Protein AF-A0A3D9UEB4-F1 (afdb_monomer_lite)

Foldseek 3Di:
DDDPVNVVVVVCVVLVVQLDDPSNVVVVVVVVVVVVVVVVVVVVVVVVVVVVVVVVVDDDDDDDPDDLVVLVVCVVVVHDLVVSQVVCVVVVDHSVNSVVSVVVVVVVD

Sequence (109 aa):
MVSKNQYRRHFIETYKSGTEGEMGKMAVTIFSAAALAESQRILERTNEGRQEVKLKSVRFGRKHTMNRKLIIAMRDQGIGATEITEMTKHMQITRSTVYKVIDETKENL

Structure (mmCIF, N/CA/C/O backbone):
data_AF-A0A3D9UEB4-F1
#
_entry.id   AF-A0A3D9UEB4-F1
#
loop_
_atom_site.group_PDB
_atom_site.id
_atom_site.type_symbol
_atom_site.label_atom_id
_atom_site.label_alt_id
_atom_site.label_comp_id
_atom_site.label_asym_id
_atom_site.label_entity_id
_atom_site.label_seq_id
_atom_site.pdbx_PDB_ins_code
_atom_site.Cartn_x
_atom_site.Cartn_y
_atom_site.Cartn_z
_atom_site.occupancy
_atom_site.B_iso_or_equiv
_atom_site.auth_seq_id
_atom_site.auth_comp_id
_atom_site.auth_asym_id
_atom_site.auth_atom_id
_atom_site.pdbx_PDB_model_num
ATOM 1 N N . MET A 1 1 ? 33.609 -24.934 -33.438 1.00 46.41 1 MET A N 1
ATOM 2 C CA . MET A 1 1 ? 32.574 -24.586 -32.437 1.00 46.41 1 MET A CA 1
ATOM 3 C C . MET A 1 1 ? 33.234 -23.782 -31.330 1.00 46.41 1 MET A C 1
ATOM 5 O O . MET A 1 1 ? 34.127 -24.295 -30.670 1.00 46.41 1 MET A O 1
ATOM 9 N N . VAL A 1 2 ? 32.864 -22.512 -31.188 1.00 54.31 2 VAL A N 1
ATOM 10 C CA . VAL A 1 2 ? 33.409 -21.595 -30.175 1.00 54.31 2 VAL A CA 1
ATOM 11 C C . VAL A 1 2 ? 32.950 -22.054 -28.783 1.00 54.31 2 VAL A C 1
ATOM 13 O O . VAL A 1 2 ? 31.764 -22.295 -28.566 1.00 54.31 2 VAL A O 1
ATOM 16 N N . SER A 1 3 ? 33.889 -22.232 -27.849 1.00 62.50 3 SER A N 1
ATOM 17 C CA . SER A 1 3 ? 33.612 -22.708 -26.484 1.00 62.50 3 SER A CA 1
ATOM 18 C C . SER A 1 3 ? 32.646 -21.765 -25.750 1.00 62.50 3 SER A C 1
ATOM 20 O O . SER A 1 3 ? 32.756 -20.546 -25.879 1.00 62.50 3 SER A O 1
ATOM 22 N N . LYS A 1 4 ? 31.732 -22.291 -24.915 1.00 59.66 4 LYS A N 1
ATOM 23 C CA . LYS A 1 4 ? 30.830 -21.481 -24.057 1.00 59.66 4 LYS A CA 1
ATOM 24 C C . LYS A 1 4 ? 31.582 -20.422 -23.232 1.00 59.66 4 LYS A C 1
ATOM 26 O O . LYS A 1 4 ? 31.041 -19.352 -22.960 1.00 59.66 4 LYS A O 1
ATOM 31 N N . ASN A 1 5 ? 32.842 -20.691 -22.879 1.00 64.50 5 ASN A N 1
ATOM 32 C CA . ASN 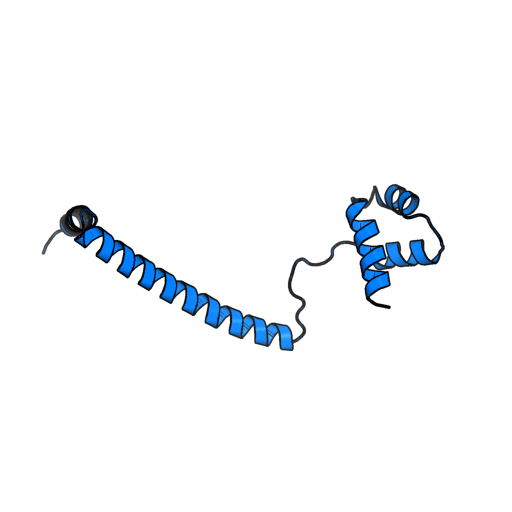A 1 5 ? 33.701 -19.743 -22.169 1.00 64.50 5 ASN A CA 1
ATOM 33 C C . ASN A 1 5 ? 34.132 -18.550 -23.039 1.00 64.50 5 ASN A C 1
ATOM 35 O O . ASN A 1 5 ? 34.296 -17.445 -22.529 1.00 64.50 5 ASN A O 1
ATOM 39 N N . GLN A 1 6 ? 34.272 -18.753 -24.348 1.00 59.00 6 GLN A N 1
ATOM 40 C CA . GLN A 1 6 ? 34.626 -17.712 -25.311 1.00 59.00 6 GLN A CA 1
ATOM 41 C C . GLN A 1 6 ? 33.432 -16.786 -25.595 1.00 59.00 6 GLN A C 1
ATOM 43 O O . GLN A 1 6 ? 33.622 -15.576 -25.640 1.00 59.00 6 GLN A O 1
ATOM 48 N N . TYR A 1 7 ? 32.197 -17.307 -25.645 1.00 60.53 7 TYR A N 1
ATOM 49 C CA . TYR A 1 7 ? 30.983 -16.476 -25.728 1.00 60.53 7 TYR A CA 1
ATOM 50 C C . TYR A 1 7 ? 30.790 -15.585 -24.498 1.00 60.53 7 TYR A C 1
ATOM 52 O O . TYR A 1 7 ? 30.505 -14.398 -24.634 1.00 60.53 7 TYR A O 1
ATOM 60 N N . ARG A 1 8 ? 30.982 -16.133 -23.290 1.00 57.75 8 ARG A N 1
ATOM 61 C CA . ARG A 1 8 ? 30.835 -15.366 -22.044 1.00 57.75 8 ARG A CA 1
ATOM 62 C C . ARG A 1 8 ? 31.877 -14.251 -21.925 1.00 57.75 8 ARG A C 1
ATOM 64 O O . ARG A 1 8 ? 31.536 -13.163 -21.475 1.00 57.75 8 ARG A O 1
ATOM 71 N N . ARG A 1 9 ? 33.128 -14.502 -22.331 1.00 56.41 9 ARG A N 1
ATOM 72 C CA . ARG A 1 9 ? 34.170 -13.463 -22.347 1.00 56.41 9 ARG A CA 1
ATOM 73 C C . ARG A 1 9 ? 33.911 -12.406 -23.417 1.00 56.41 9 ARG A C 1
ATOM 75 O O . ARG A 1 9 ? 33.964 -11.229 -23.088 1.00 56.41 9 ARG A O 1
ATOM 82 N N . HIS A 1 10 ? 33.537 -12.817 -24.629 1.00 59.81 10 HIS A N 1
ATOM 83 C CA . HIS A 1 10 ? 33.204 -11.895 -25.714 1.00 59.81 10 HIS A CA 1
ATOM 84 C C . HIS A 1 10 ? 32.039 -10.972 -25.334 1.00 59.81 10 HIS A C 1
ATOM 86 O O . HIS A 1 10 ? 32.140 -9.765 -25.488 1.00 59.81 10 HIS A O 1
ATOM 92 N N . PHE A 1 11 ? 30.981 -11.511 -24.721 1.00 59.62 11 PHE A N 1
ATOM 93 C CA . PHE A 1 11 ? 29.835 -10.712 -24.282 1.00 59.62 11 PHE A CA 1
ATOM 94 C C . PHE A 1 11 ? 30.219 -9.624 -23.264 1.00 59.62 11 PHE A C 1
ATOM 96 O O . PHE A 1 11 ? 29.763 -8.490 -23.373 1.00 59.62 11 PHE A O 1
ATOM 103 N N . ILE A 1 12 ? 31.087 -9.947 -22.297 1.00 60.97 12 ILE A N 1
ATOM 104 C CA . ILE A 1 12 ? 31.567 -8.986 -21.290 1.00 60.97 12 ILE A CA 1
ATOM 105 C C . ILE A 1 12 ? 32.458 -7.916 -21.935 1.00 60.97 12 ILE A C 1
ATOM 107 O O . ILE A 1 12 ? 32.353 -6.744 -21.590 1.00 60.97 12 ILE A O 1
ATOM 111 N N . GLU A 1 13 ? 33.316 -8.296 -22.876 1.00 58.72 13 GLU A N 1
ATOM 112 C CA . GLU A 1 13 ? 34.270 -7.397 -23.534 1.00 58.72 13 GLU A CA 1
ATOM 113 C C . GLU A 1 13 ? 33.580 -6.429 -24.518 1.00 58.72 13 GLU A C 1
ATOM 115 O O . GLU A 1 13 ? 33.889 -5.235 -24.549 1.00 58.72 13 GLU A O 1
ATOM 120 N N . THR A 1 14 ? 32.567 -6.909 -25.249 1.00 58.75 14 THR A N 1
ATOM 121 C CA . THR A 1 14 ? 31.759 -6.107 -26.182 1.00 58.75 14 THR A CA 1
ATOM 122 C C . THR A 1 14 ? 30.813 -5.140 -25.465 1.00 58.75 14 THR A C 1
ATOM 124 O O . THR A 1 14 ? 30.657 -4.006 -25.906 1.00 58.75 14 THR A O 1
ATOM 127 N N . TYR A 1 15 ? 30.202 -5.532 -24.341 1.00 60.62 15 TYR A N 1
ATOM 128 C CA . TYR A 1 15 ? 29.334 -4.616 -23.585 1.00 60.62 15 TYR A CA 1
ATOM 129 C C . TYR A 1 15 ? 30.119 -3.579 -22.782 1.00 60.62 15 TYR A C 1
ATOM 131 O O . TYR A 1 15 ? 29.693 -2.431 -22.697 1.00 60.62 15 TYR A O 1
ATOM 139 N N . LYS A 1 16 ? 31.277 -3.952 -22.222 1.00 58.59 16 LYS A N 1
ATOM 140 C CA . LYS A 1 16 ? 32.102 -3.038 -21.419 1.00 58.59 16 LYS A CA 1
ATOM 141 C C . LYS A 1 16 ? 32.656 -1.871 -22.245 1.00 58.59 16 LYS A C 1
ATOM 143 O O . LYS A 1 16 ? 32.719 -0.757 -21.747 1.00 58.59 16 LYS A O 1
ATOM 148 N N . SER A 1 17 ? 32.985 -2.112 -23.513 1.00 55.97 17 SER A N 1
ATOM 149 C CA . SER A 1 17 ? 33.418 -1.075 -24.464 1.00 55.97 17 SER A CA 1
ATOM 150 C C . SER A 1 17 ? 32.262 -0.24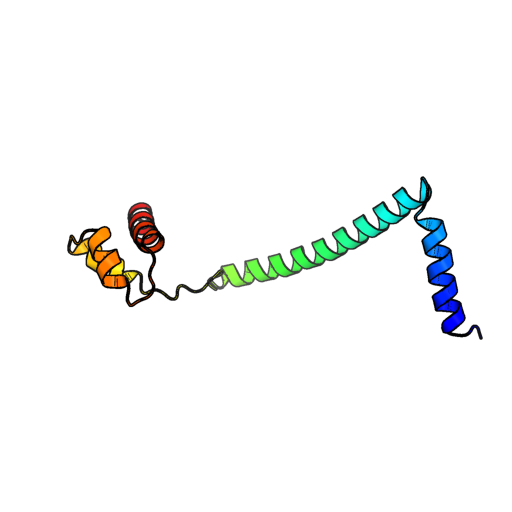5 -25.046 1.00 55.97 17 SER A C 1
ATOM 152 O O . SER A 1 17 ? 32.494 0.834 -25.581 1.00 55.97 17 SER A O 1
ATOM 154 N N . GLY A 1 18 ? 31.017 -0.720 -24.918 1.00 61.94 18 GLY A N 1
ATOM 155 C CA . GLY A 1 18 ? 29.817 -0.071 -25.452 1.00 61.94 18 GLY A CA 1
ATOM 156 C C . GLY A 1 18 ? 29.023 0.768 -24.448 1.00 61.94 18 GLY A C 1
ATOM 157 O O . GLY A 1 18 ? 28.085 1.434 -24.866 1.00 61.94 18 GLY A O 1
ATOM 158 N N . THR A 1 19 ? 29.355 0.742 -23.151 1.00 66.38 19 THR A N 1
ATOM 159 C CA . THR A 1 19 ? 28.690 1.538 -22.094 1.00 66.38 19 THR A CA 1
ATOM 160 C C . THR A 1 19 ? 29.435 2.819 -21.718 1.00 66.38 19 THR A C 1
ATOM 162 O O . THR A 1 19 ? 28.966 3.582 -20.876 1.00 66.38 19 THR A O 1
ATOM 165 N N . GLU A 1 20 ? 30.581 3.075 -22.342 1.00 76.19 20 GLU A N 1
ATOM 166 C CA . GLU A 1 20 ? 31.399 4.267 -22.121 1.00 76.19 20 GLU A CA 1
ATOM 167 C C . GLU A 1 20 ? 31.191 5.288 -23.260 1.00 76.19 20 GLU A C 1
ATOM 169 O O . GLU A 1 20 ? 30.785 4.943 -24.372 1.00 76.19 20 GLU A O 1
ATOM 174 N N . GLY A 1 21 ? 31.419 6.575 -22.984 1.00 79.56 21 GLY A N 1
ATOM 175 C CA . GLY A 1 21 ? 31.253 7.650 -23.972 1.00 79.56 21 GLY A CA 1
ATOM 176 C C . GLY A 1 21 ? 29.797 7.975 -24.351 1.00 79.56 21 GLY A C 1
ATOM 177 O O . GLY A 1 21 ? 28.842 7.614 -23.663 1.00 79.56 21 GLY A O 1
ATOM 178 N N . GLU A 1 22 ? 29.615 8.722 -25.443 1.00 79.44 22 GLU A N 1
ATOM 179 C CA . GLU A 1 22 ? 28.299 9.184 -25.921 1.00 79.44 22 GLU A CA 1
ATOM 180 C C . GLU A 1 22 ? 27.406 8.026 -26.404 1.00 79.44 22 GLU A C 1
ATOM 182 O O . GLU A 1 22 ? 26.211 7.990 -26.104 1.00 79.44 22 GLU A O 1
ATOM 187 N N . MET A 1 23 ? 28.000 7.015 -27.049 1.00 80.06 23 MET A N 1
ATOM 188 C CA . MET A 1 23 ? 27.297 5.798 -27.476 1.00 80.06 23 MET A CA 1
ATOM 189 C C . MET A 1 23 ? 26.782 4.969 -26.292 1.00 80.06 23 MET A C 1
ATOM 191 O O . MET A 1 23 ? 25.665 4.453 -26.348 1.00 80.06 23 MET A O 1
ATOM 195 N N . GLY A 1 24 ? 27.534 4.909 -25.188 1.00 82.12 24 GLY A N 1
ATOM 196 C CA . GLY A 1 24 ? 27.104 4.218 -23.974 1.00 82.12 24 GLY A CA 1
ATOM 197 C C . GLY A 1 24 ? 25.883 4.830 -23.308 1.00 82.12 24 GLY A C 1
ATOM 198 O O . GLY A 1 24 ? 24.993 4.100 -22.869 1.00 82.12 24 GLY A O 1
ATOM 199 N N . LYS A 1 25 ? 25.770 6.163 -23.313 1.00 81.75 25 LYS A N 1
ATOM 200 C CA . LYS A 1 25 ? 24.570 6.851 -22.812 1.00 81.75 25 LYS A CA 1
ATOM 201 C C . LYS A 1 25 ? 23.328 6.462 -23.614 1.00 81.75 25 LYS A C 1
ATOM 203 O O . LYS A 1 25 ? 22.280 6.201 -23.022 1.00 81.75 25 LYS A O 1
ATOM 208 N N . MET A 1 26 ? 23.446 6.371 -24.940 1.00 82.69 26 MET A N 1
ATOM 209 C CA . MET A 1 26 ? 22.345 5.928 -25.800 1.00 82.69 26 MET A CA 1
ATOM 210 C C . MET A 1 26 ? 21.977 4.464 -25.542 1.00 82.69 26 MET A C 1
ATOM 212 O O . MET A 1 26 ? 20.800 4.163 -25.350 1.00 82.69 26 MET A O 1
ATOM 216 N N . ALA A 1 27 ? 22.964 3.566 -25.456 1.00 85.12 27 ALA A N 1
ATOM 217 C CA . ALA A 1 27 ? 22.724 2.151 -25.182 1.00 85.12 27 ALA A CA 1
ATOM 218 C C . ALA A 1 27 ? 22.000 1.942 -23.840 1.00 85.12 27 ALA A C 1
ATOM 220 O O . ALA A 1 27 ? 20.967 1.274 -23.791 1.00 85.12 27 ALA A O 1
ATOM 221 N N . VAL A 1 28 ? 22.478 2.576 -22.762 1.00 86.19 28 VAL A N 1
ATOM 222 C CA . VAL A 1 28 ? 21.834 2.515 -21.439 1.00 86.19 28 VAL A CA 1
ATOM 223 C C . VAL A 1 28 ? 20.409 3.063 -21.490 1.00 86.19 28 VAL A C 1
ATOM 225 O O . VAL A 1 28 ? 19.512 2.471 -20.892 1.00 86.19 28 VAL A O 1
ATOM 228 N N . THR A 1 29 ? 20.172 4.148 -22.230 1.00 89.31 29 THR A N 1
ATOM 229 C CA . THR A 1 29 ? 18.833 4.741 -22.375 1.00 89.31 29 THR A CA 1
ATOM 230 C C . THR A 1 29 ? 17.868 3.786 -23.072 1.00 89.31 29 THR A C 1
ATOM 232 O O . THR A 1 29 ? 16.759 3.588 -22.585 1.00 89.31 29 THR A O 1
ATOM 235 N N . ILE A 1 30 ? 18.291 3.142 -24.164 1.00 91.25 30 ILE A N 1
ATOM 236 C CA . ILE A 1 30 ? 17.461 2.181 -24.905 1.00 91.25 30 ILE A CA 1
ATOM 237 C C . ILE A 1 30 ? 17.143 0.960 -24.039 1.00 91.25 30 ILE A C 1
ATOM 239 O O . ILE A 1 30 ? 15.982 0.565 -23.952 1.00 91.25 30 ILE A O 1
ATOM 243 N N .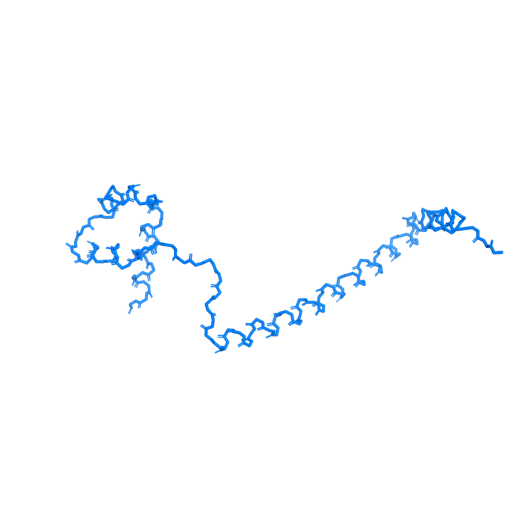 PHE A 1 31 ? 18.139 0.386 -23.355 1.00 88.75 31 PHE A N 1
ATOM 244 C CA . PHE A 1 31 ? 17.903 -0.756 -22.465 1.00 88.75 31 PHE A CA 1
ATOM 245 C C . PHE A 1 31 ? 17.002 -0.388 -21.286 1.00 88.75 31 PHE A C 1
ATOM 247 O O . PHE A 1 31 ? 16.117 -1.162 -20.928 1.00 88.75 31 PHE A O 1
ATOM 254 N N . SER A 1 32 ? 17.177 0.808 -20.721 1.00 94.25 32 SER A N 1
ATOM 255 C CA . SER A 1 32 ? 16.311 1.308 -19.652 1.00 94.25 32 SER A CA 1
ATOM 256 C C . SER A 1 32 ? 14.879 1.502 -20.153 1.00 94.25 32 SER A C 1
ATOM 258 O O . SER A 1 32 ? 13.940 1.061 -19.498 1.00 94.25 32 SER A O 1
ATOM 260 N N . ALA A 1 33 ? 14.697 2.099 -21.334 1.00 95.38 33 ALA A N 1
ATOM 261 C CA . ALA A 1 33 ? 13.386 2.295 -21.943 1.00 95.38 33 ALA A CA 1
ATOM 262 C C . ALA A 1 33 ? 12.689 0.960 -22.250 1.00 95.38 33 ALA A C 1
ATOM 264 O O . ALA A 1 33 ? 11.505 0.809 -21.954 1.00 95.38 33 ALA A O 1
ATOM 265 N N . ALA A 1 34 ? 13.422 -0.025 -22.777 1.00 95.94 34 ALA A N 1
ATOM 266 C CA . ALA A 1 34 ? 12.898 -1.367 -23.019 1.00 95.94 34 ALA A CA 1
ATOM 267 C C . ALA A 1 34 ? 12.461 -2.050 -21.711 1.00 95.94 34 ALA A C 1
ATOM 269 O O . ALA A 1 34 ? 11.336 -2.537 -21.619 1.00 95.94 34 ALA A O 1
ATOM 270 N N . ALA A 1 35 ? 13.298 -2.006 -20.669 1.00 95.19 35 ALA A N 1
ATOM 271 C CA . ALA A 1 35 ? 12.971 -2.577 -19.361 1.00 95.19 35 ALA A CA 1
ATOM 272 C C . ALA A 1 35 ? 11.755 -1.897 -18.701 1.00 95.19 35 ALA A C 1
ATOM 274 O O . ALA A 1 35 ? 10.920 -2.564 -18.078 1.00 95.19 35 ALA A O 1
ATOM 275 N N . LEU A 1 36 ? 11.628 -0.573 -18.849 1.00 96.38 36 LEU A N 1
ATOM 276 C CA . LEU A 1 36 ? 10.461 0.180 -18.386 1.00 96.38 36 LEU A CA 1
ATOM 277 C C . LEU A 1 36 ? 9.196 -0.238 -19.141 1.00 96.38 36 LEU A C 1
ATOM 279 O O . LEU A 1 36 ? 8.189 -0.518 -18.496 1.00 96.38 36 LEU A O 1
ATOM 283 N N . ALA A 1 37 ? 9.251 -0.346 -20.471 1.00 97.06 37 ALA A N 1
ATOM 284 C CA . ALA A 1 37 ? 8.115 -0.770 -21.289 1.00 97.06 37 ALA A CA 1
ATOM 285 C C . ALA A 1 37 ? 7.637 -2.188 -20.924 1.00 97.06 37 ALA A C 1
ATOM 287 O O . ALA A 1 37 ? 6.437 -2.431 -20.788 1.00 97.06 37 ALA A O 1
ATOM 288 N N . GLU A 1 38 ? 8.565 -3.121 -20.698 1.00 96.38 38 GLU A N 1
ATOM 289 C CA . GLU A 1 38 ? 8.240 -4.474 -20.236 1.00 96.38 38 GLU A CA 1
ATOM 290 C C . GLU A 1 38 ? 7.576 -4.466 -18.851 1.00 96.38 38 GLU A C 1
ATOM 292 O O . GLU A 1 38 ? 6.531 -5.095 -18.657 1.00 96.38 38 GLU A O 1
ATOM 297 N N . SER A 1 39 ? 8.135 -3.713 -17.898 1.00 97.00 39 SER A N 1
ATOM 298 C CA . SER A 1 39 ? 7.570 -3.569 -16.549 1.00 97.00 39 SER A CA 1
ATOM 299 C C . SER A 1 39 ? 6.175 -2.939 -16.581 1.00 97.00 39 SER A C 1
ATOM 301 O O . SER A 1 39 ? 5.269 -3.379 -15.870 1.00 97.00 39 SER A O 1
ATOM 303 N N . GLN A 1 40 ? 5.975 -1.942 -17.443 1.00 97.31 40 GLN A N 1
ATOM 304 C CA . GLN A 1 40 ? 4.703 -1.252 -17.617 1.00 97.31 40 GLN A CA 1
ATOM 305 C C . GLN A 1 40 ? 3.627 -2.188 -18.180 1.00 97.31 40 GLN A C 1
ATOM 307 O O . GLN A 1 40 ? 2.523 -2.238 -17.642 1.00 97.31 40 GLN A O 1
ATOM 312 N N . ARG A 1 41 ? 3.974 -3.041 -19.150 1.00 96.38 41 ARG A N 1
ATOM 313 C CA . ARG A 1 41 ? 3.070 -4.080 -19.667 1.00 96.38 41 ARG A CA 1
ATOM 314 C C . ARG A 1 41 ? 2.622 -5.071 -18.585 1.00 96.38 41 ARG A C 1
ATOM 316 O O . ARG A 1 41 ? 1.489 -5.553 -18.608 1.00 96.38 41 ARG A O 1
ATOM 323 N N . ILE A 1 42 ? 3.497 -5.413 -17.637 1.00 97.06 42 ILE A N 1
ATOM 324 C CA . ILE A 1 42 ? 3.135 -6.269 -16.491 1.00 97.06 42 ILE A CA 1
ATOM 325 C C . ILE A 1 42 ? 2.169 -5.526 -15.557 1.00 97.06 42 ILE A C 1
ATOM 327 O O . ILE A 1 42 ? 1.166 -6.097 -15.114 1.00 97.06 42 ILE A O 1
ATOM 331 N N . LEU A 1 43 ? 2.441 -4.252 -15.270 1.00 96.88 43 LEU A N 1
ATOM 332 C CA . LEU A 1 43 ? 1.571 -3.412 -14.445 1.00 96.88 43 LEU A CA 1
ATOM 333 C C . LEU A 1 43 ? 0.177 -3.249 -15.059 1.00 96.88 43 LEU A C 1
ATOM 335 O O . LEU A 1 43 ? -0.811 -3.377 -14.344 1.00 96.88 43 LEU A O 1
ATOM 339 N N . GLU A 1 44 ? 0.079 -3.029 -16.367 1.00 96.75 44 GLU A N 1
ATOM 340 C CA . GLU A 1 44 ? -1.197 -2.917 -17.086 1.00 96.75 44 GLU A CA 1
ATOM 341 C C . GLU A 1 44 ? -2.038 -4.187 -16.916 1.00 96.75 44 GLU A C 1
ATOM 343 O O . GLU A 1 44 ? -3.145 -4.129 -16.381 1.00 96.75 44 GLU A O 1
ATOM 348 N N . ARG A 1 45 ? -1.455 -5.355 -17.210 1.00 97.06 45 ARG A N 1
ATOM 349 C CA . ARG A 1 45 ? -2.138 -6.653 -17.072 1.00 97.06 45 ARG A CA 1
ATOM 350 C C . ARG A 1 45 ? -2.577 -6.957 -15.638 1.00 97.06 45 ARG A C 1
ATOM 352 O O . ARG A 1 45 ? -3.647 -7.515 -15.407 1.00 97.06 45 ARG A O 1
ATOM 359 N N . THR A 1 46 ? -1.749 -6.629 -14.647 1.00 97.19 46 THR A N 1
ATOM 360 C CA . THR A 1 46 ? -2.109 -6.848 -13.233 1.00 97.19 46 THR A CA 1
ATOM 361 C C . THR A 1 46 ? -3.166 -5.859 -12.747 1.00 97.19 46 THR A C 1
ATOM 363 O O . THR A 1 46 ? -4.014 -6.225 -11.931 1.00 97.19 46 THR A O 1
ATOM 366 N N . ASN A 1 47 ? -3.164 -4.630 -13.267 1.00 95.56 47 ASN A N 1
ATOM 367 C CA . ASN A 1 47 ? -4.179 -3.629 -12.967 1.00 95.56 47 ASN A CA 1
ATOM 368 C C . ASN A 1 47 ? -5.541 -3.996 -13.559 1.00 95.56 47 ASN A C 1
ATOM 370 O O . ASN A 1 47 ? -6.540 -3.842 -12.860 1.00 95.56 47 ASN A O 1
ATOM 374 N N . GLU A 1 48 ? -5.586 -4.531 -14.779 1.00 95.06 48 GLU A N 1
ATOM 375 C CA . GLU A 1 48 ? -6.806 -5.086 -15.382 1.00 95.06 48 GLU A CA 1
ATOM 376 C C . GLU A 1 48 ? -7.422 -6.156 -14.465 1.00 95.06 48 GLU A C 1
ATOM 378 O O . GLU A 1 48 ? -8.551 -6.004 -13.992 1.00 95.06 48 GLU A O 1
ATOM 383 N N . GLY A 1 49 ? -6.636 -7.164 -14.068 1.00 95.69 49 GLY A N 1
ATOM 384 C CA . GLY A 1 49 ? -7.098 -8.195 -13.130 1.00 95.69 49 GLY A CA 1
ATOM 385 C C . GLY A 1 49 ? -7.508 -7.630 -11.761 1.00 95.69 49 GLY A C 1
ATOM 386 O O . GLY A 1 49 ? -8.494 -8.065 -11.160 1.00 95.69 49 GLY A O 1
ATOM 387 N N . ARG A 1 50 ? -6.802 -6.606 -11.262 1.00 95.25 50 ARG A N 1
ATOM 388 C CA . ARG A 1 50 ? -7.167 -5.908 -10.019 1.00 95.25 50 ARG A CA 1
ATOM 389 C C . ARG A 1 50 ? -8.537 -5.234 -10.130 1.00 95.25 50 ARG A C 1
ATOM 391 O O . ARG A 1 50 ? -9.301 -5.285 -9.164 1.00 95.25 50 ARG A O 1
ATOM 398 N N . GLN A 1 51 ? -8.848 -4.599 -11.260 1.00 94.44 51 GLN A N 1
ATOM 399 C CA . GLN A 1 51 ? -10.140 -3.947 -11.491 1.00 94.44 51 GLN A CA 1
ATOM 400 C C . GLN A 1 51 ? -11.279 -4.969 -11.517 1.00 94.44 51 GLN A C 1
ATOM 402 O O . GLN A 1 51 ? -12.274 -4.778 -10.818 1.00 94.44 51 GLN A O 1
ATOM 407 N N . GLU A 1 52 ? -11.104 -6.094 -12.212 1.00 94.50 52 GLU A N 1
ATOM 408 C CA . GLU A 1 52 ? -12.090 -7.182 -12.229 1.00 94.50 52 GLU A CA 1
ATOM 409 C C . GLU A 1 52 ? -12.381 -7.727 -10.825 1.00 94.50 52 GLU A C 1
ATOM 411 O O . GLU A 1 52 ? -13.532 -7.933 -10.437 1.00 94.50 52 GLU A O 1
ATOM 416 N N . VAL A 1 53 ? -11.336 -7.940 -10.024 1.00 94.69 53 VAL A N 1
ATOM 417 C CA . VAL A 1 53 ? -11.455 -8.441 -8.648 1.00 94.69 53 VAL A CA 1
ATOM 418 C C . VAL A 1 53 ? -12.117 -7.409 -7.727 1.00 94.69 53 VAL A C 1
ATOM 420 O O . VAL A 1 53 ? -12.900 -7.772 -6.845 1.00 94.69 53 VAL A O 1
ATOM 423 N N . LYS A 1 54 ? -11.869 -6.115 -7.960 1.00 92.19 54 LYS A N 1
ATOM 424 C CA . LYS A 1 54 ? -12.545 -5.025 -7.245 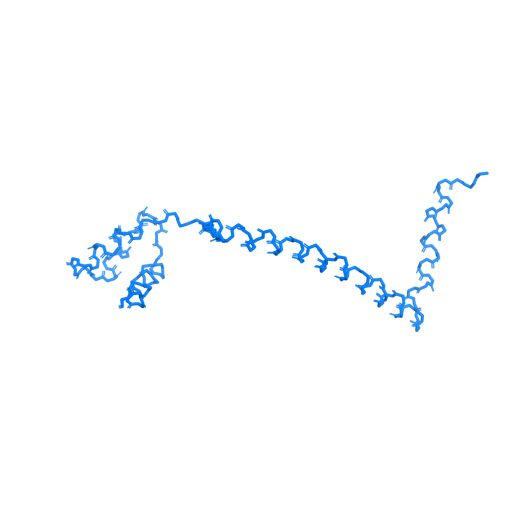1.00 92.19 54 LYS A CA 1
ATOM 425 C C . LYS A 1 54 ? -14.042 -4.991 -7.560 1.00 92.19 54 LYS A C 1
ATOM 427 O O . LYS A 1 54 ? -14.831 -4.812 -6.636 1.00 92.19 54 LYS A O 1
ATOM 432 N N . LEU A 1 55 ? -14.433 -5.221 -8.817 1.00 92.38 55 LEU A N 1
ATOM 433 C CA . LEU A 1 55 ? -15.843 -5.359 -9.216 1.00 92.38 55 LEU A CA 1
ATOM 434 C C . LEU A 1 55 ? -16.502 -6.578 -8.557 1.00 92.38 55 LEU A C 1
ATOM 436 O O . LEU A 1 55 ? -17.637 -6.497 -8.095 1.00 92.38 55 LEU A O 1
ATOM 440 N N . LYS A 1 56 ? -15.754 -7.675 -8.390 1.00 94.38 56 LYS A N 1
ATOM 441 C CA . LYS A 1 56 ? -16.173 -8.862 -7.620 1.00 94.38 56 LYS A CA 1
ATOM 442 C C . LYS A 1 56 ? -16.212 -8.630 -6.100 1.00 94.38 56 LYS A C 1
ATOM 444 O O . LYS A 1 56 ? -16.318 -9.583 -5.334 1.00 94.38 56 LYS A O 1
ATOM 449 N N . SER A 1 57 ? -16.137 -7.375 -5.649 1.00 89.75 57 SER A N 1
ATOM 450 C CA . SER A 1 57 ? -16.236 -6.960 -4.243 1.00 89.75 57 SER A CA 1
ATOM 451 C C . SER A 1 57 ? -15.189 -7.580 -3.310 1.00 89.75 57 SER A C 1
ATOM 453 O O . SER A 1 57 ? -15.368 -7.612 -2.090 1.00 89.75 57 SER A O 1
ATOM 455 N N . VAL A 1 58 ? -14.060 -8.044 -3.849 1.00 90.69 58 VAL A N 1
ATOM 456 C CA . VAL A 1 58 ? -12.951 -8.522 -3.022 1.00 90.69 58 VAL A CA 1
ATOM 457 C C . VAL A 1 58 ? -12.295 -7.322 -2.340 1.00 90.69 58 VAL A C 1
ATOM 459 O O . VAL A 1 58 ? -11.902 -6.345 -2.982 1.00 90.69 58 VAL A O 1
ATOM 462 N N . ARG A 1 59 ? -12.177 -7.382 -1.008 1.00 88.69 59 ARG A N 1
ATOM 463 C CA . ARG A 1 59 ? -11.559 -6.308 -0.225 1.00 88.69 59 ARG A CA 1
ATOM 464 C C . ARG A 1 59 ? -10.042 -6.334 -0.376 1.00 88.69 59 ARG A C 1
ATOM 466 O O . ARG A 1 59 ? -9.389 -7.307 -0.012 1.00 88.69 59 ARG A O 1
ATOM 473 N N . PHE A 1 60 ? -9.497 -5.229 -0.870 1.00 88.50 60 PHE A N 1
ATOM 474 C CA . PHE A 1 60 ? -8.059 -5.009 -0.981 1.00 88.50 60 PHE A CA 1
ATOM 475 C C . PHE A 1 60 ? -7.460 -4.444 0.309 1.00 88.50 60 PHE A C 1
ATOM 477 O O . PHE A 1 60 ? -8.150 -3.840 1.129 1.00 88.50 60 PHE A O 1
ATOM 484 N N . GLY A 1 61 ? -6.140 -4.582 0.429 1.00 91.19 61 GLY A N 1
ATOM 485 C CA . GLY A 1 61 ? -5.361 -4.029 1.530 1.00 91.19 61 GLY A CA 1
ATOM 486 C C . GLY A 1 61 ? -5.233 -4.980 2.716 1.00 91.19 61 GLY A C 1
ATOM 487 O O . GLY A 1 61 ? -5.627 -6.145 2.675 1.00 91.19 61 GLY A O 1
ATOM 488 N N . ARG A 1 62 ? -4.622 -4.478 3.790 1.00 90.19 62 ARG A N 1
ATOM 489 C CA . ARG A 1 62 ? -4.402 -5.259 5.007 1.00 90.19 62 ARG A CA 1
ATOM 490 C C . ARG A 1 62 ? -5.742 -5.573 5.671 1.00 90.19 62 ARG A C 1
ATOM 492 O O . ARG A 1 62 ? -6.508 -4.663 5.982 1.00 90.19 62 ARG A O 1
ATOM 499 N N . LYS A 1 63 ? -5.992 -6.853 5.957 1.00 87.69 63 LYS A N 1
ATOM 500 C CA . LYS A 1 63 ? -7.159 -7.277 6.738 1.00 87.69 63 LYS A CA 1
ATOM 501 C C . LYS A 1 63 ? -7.136 -6.605 8.114 1.00 87.69 63 LYS A C 1
ATOM 503 O O . LYS A 1 63 ? -6.112 -6.617 8.796 1.00 87.69 63 LYS A O 1
ATOM 508 N N . HIS A 1 64 ? -8.265 -6.038 8.533 1.00 82.62 64 HIS A N 1
ATOM 509 C CA . HIS A 1 64 ? -8.401 -5.520 9.891 1.00 82.62 64 HIS A CA 1
ATOM 510 C C . HIS A 1 64 ? -8.415 -6.683 10.886 1.00 82.62 64 HIS A C 1
ATOM 512 O O . HIS A 1 64 ? -9.322 -7.512 10.860 1.00 82.62 64 HIS A O 1
ATOM 518 N N . THR A 1 65 ? -7.409 -6.739 11.756 1.00 82.31 65 THR A N 1
ATOM 519 C CA . THR A 1 65 ? -7.339 -7.723 12.848 1.00 82.31 65 THR A CA 1
ATOM 520 C C . THR A 1 65 ? -8.144 -7.273 14.072 1.00 82.31 65 THR A C 1
ATOM 522 O O . THR A 1 65 ? -8.605 -8.103 14.845 1.00 82.31 65 THR A O 1
ATOM 525 N N . MET A 1 66 ? -8.346 -5.961 14.239 1.00 80.88 66 MET A N 1
ATOM 526 C CA . MET A 1 66 ? -9.001 -5.383 15.415 1.00 80.88 66 MET A CA 1
ATOM 527 C C . MET A 1 66 ? -10.527 -5.340 15.294 1.00 80.88 66 MET A C 1
ATOM 529 O O . MET A 1 66 ? -11.068 -4.966 14.249 1.00 80.88 66 MET A O 1
ATOM 533 N N . ASN A 1 67 ? -11.227 -5.622 16.397 1.00 81.88 67 ASN A N 1
ATOM 534 C CA . ASN A 1 67 ? -12.681 -5.509 16.473 1.00 81.88 67 ASN A CA 1
ATOM 535 C C . ASN A 1 67 ? -13.119 -4.045 16.674 1.00 81.88 67 ASN A C 1
ATOM 537 O O . ASN A 1 67 ? -13.295 -3.576 17.795 1.00 81.88 67 ASN A O 1
ATOM 541 N N . ARG A 1 68 ? -13.308 -3.317 15.566 1.00 86.62 68 ARG A N 1
ATOM 542 C CA . ARG A 1 68 ? -13.721 -1.898 15.575 1.00 86.62 68 ARG A CA 1
ATOM 543 C C . ARG A 1 68 ? -15.088 -1.677 16.230 1.00 86.62 68 ARG A C 1
ATOM 545 O O . ARG A 1 68 ? -15.298 -0.632 16.832 1.00 86.62 68 ARG A O 1
ATOM 552 N N . LYS A 1 69 ? -15.986 -2.669 16.165 1.00 87.00 69 LYS A N 1
ATOM 553 C CA . LYS A 1 69 ? -17.328 -2.586 16.763 1.00 87.00 69 LYS A CA 1
ATOM 554 C C . LYS A 1 69 ? -17.268 -2.396 18.274 1.00 87.00 69 LYS A C 1
ATOM 556 O O . LYS A 1 69 ? -18.091 -1.677 18.816 1.00 87.00 69 LYS A O 1
ATOM 561 N N . LEU A 1 70 ? -16.281 -3.007 18.931 1.00 87.25 70 LEU A N 1
ATOM 562 C CA . LEU A 1 70 ? -16.089 -2.862 20.371 1.00 87.25 70 LEU A CA 1
ATOM 563 C C . LEU A 1 70 ? -15.757 -1.411 20.740 1.00 87.25 70 LEU A C 1
ATOM 565 O O . LEU A 1 70 ? -16.368 -0.858 21.644 1.00 87.25 70 LEU A O 1
ATOM 569 N N . ILE A 1 71 ? -14.832 -0.787 20.002 1.00 88.25 71 ILE A N 1
ATOM 570 C CA . ILE A 1 71 ? -14.421 0.609 20.219 1.00 88.25 71 ILE A CA 1
ATOM 571 C C . ILE A 1 71 ? -15.601 1.562 19.992 1.00 88.25 71 ILE A C 1
ATOM 573 O O . ILE A 1 71 ? -15.796 2.485 20.776 1.00 88.25 71 ILE A O 1
ATOM 577 N N . ILE A 1 72 ? -16.392 1.324 18.942 1.00 88.50 72 ILE A N 1
ATOM 578 C CA . ILE A 1 72 ? -17.577 2.134 18.630 1.00 88.50 72 ILE A CA 1
ATOM 579 C C . ILE A 1 72 ? -18.632 1.975 19.729 1.00 88.50 72 ILE A C 1
ATOM 581 O O . ILE A 1 72 ? -19.067 2.972 20.285 1.00 88.50 72 ILE A O 1
ATOM 585 N N . ALA A 1 73 ? -18.949 0.743 20.139 1.00 90.06 73 ALA A N 1
ATOM 586 C CA . ALA A 1 73 ? -19.903 0.494 21.218 1.00 90.06 73 ALA A CA 1
ATOM 587 C C . ALA A 1 73 ? -19.474 1.145 22.546 1.00 90.06 73 ALA A C 1
ATOM 589 O O . ALA A 1 73 ? -20.301 1.726 23.241 1.00 90.06 73 ALA A O 1
ATOM 590 N N . MET A 1 74 ? -18.180 1.099 22.884 1.00 88.25 74 MET A N 1
ATOM 591 C CA . MET A 1 74 ? -17.638 1.796 24.058 1.00 88.25 74 MET A CA 1
ATOM 592 C C . MET A 1 74 ? -17.789 3.317 23.937 1.00 88.25 74 MET A C 1
ATOM 594 O O . MET A 1 74 ? -18.085 3.997 24.918 1.00 88.25 74 MET A O 1
ATOM 598 N N . ARG A 1 75 ? -17.604 3.864 22.732 1.00 88.81 75 ARG A N 1
ATOM 599 C CA . ARG A 1 75 ? -17.781 5.293 22.479 1.00 88.81 75 ARG A CA 1
ATOM 600 C C . ARG A 1 75 ? -19.248 5.716 22.574 1.00 88.81 75 ARG A C 1
ATOM 602 O O . ARG A 1 75 ? -19.516 6.762 23.159 1.00 88.81 75 ARG A O 1
ATOM 609 N N . ASP A 1 76 ? -20.165 4.901 22.061 1.00 88.12 76 ASP A N 1
ATOM 610 C CA . ASP A 1 76 ? -21.615 5.130 22.124 1.00 88.12 76 ASP A CA 1
ATOM 611 C C . ASP A 1 76 ? -22.141 5.061 23.566 1.00 88.12 76 ASP A C 1
ATOM 613 O O . ASP A 1 76 ? -23.080 5.766 23.924 1.00 88.12 76 ASP A O 1
ATOM 617 N N . GLN A 1 77 ? -21.485 4.277 24.427 1.00 90.69 77 GLN A N 1
ATOM 618 C CA . GLN A 1 77 ? -21.722 4.253 25.877 1.00 90.69 77 GLN A CA 1
ATOM 619 C C . GLN A 1 77 ? -21.202 5.506 26.610 1.00 90.69 77 GLN A C 1
ATOM 621 O O . GLN A 1 77 ? -21.380 5.622 27.820 1.00 90.69 77 GLN A O 1
ATOM 626 N N . GLY A 1 78 ? -20.558 6.443 25.907 1.00 88.44 78 GLY A N 1
ATOM 627 C CA . GLY A 1 78 ? -20.043 7.690 26.476 1.00 88.44 78 GLY A CA 1
ATOM 628 C C . GLY A 1 78 ? -18.632 7.599 27.061 1.00 88.44 78 GLY A C 1
ATOM 629 O O . GLY A 1 78 ? -18.168 8.571 27.655 1.00 88.44 78 GLY A O 1
ATOM 630 N N . ILE A 1 79 ? -17.921 6.480 26.877 1.00 88.31 79 ILE A N 1
ATOM 631 C CA . ILE A 1 79 ? -16.573 6.284 27.431 1.00 88.31 79 ILE A CA 1
ATOM 632 C C . ILE A 1 79 ? -15.562 7.205 26.723 1.00 88.31 79 ILE A C 1
ATOM 634 O O . ILE A 1 79 ? -15.576 7.402 25.494 1.00 88.31 79 ILE A O 1
ATOM 638 N N . GLY A 1 80 ? -14.655 7.794 27.508 1.00 87.75 80 GLY A N 1
ATOM 639 C CA . GLY A 1 80 ? -13.598 8.662 27.000 1.00 87.75 80 GLY A CA 1
ATOM 640 C C . GLY A 1 80 ? -12.602 7.907 26.111 1.00 87.75 80 GLY A C 1
ATOM 641 O O . GLY A 1 80 ? -12.266 6.754 26.357 1.00 87.75 80 GLY A O 1
ATOM 642 N N . ALA A 1 81 ? -12.056 8.559 25.078 1.00 86.12 81 ALA A N 1
ATOM 643 C CA . ALA A 1 81 ? -11.078 7.922 24.181 1.00 86.12 81 ALA A CA 1
ATOM 644 C C . ALA A 1 81 ? -9.787 7.479 24.910 1.00 86.12 81 ALA A C 1
ATOM 646 O O . ALA A 1 81 ? -9.147 6.499 24.524 1.00 86.12 81 ALA A O 1
ATOM 647 N N . THR A 1 82 ? -9.408 8.192 25.973 1.00 88.19 82 THR A N 1
ATOM 648 C CA . THR A 1 82 ? -8.306 7.831 26.876 1.00 88.19 82 THR A CA 1
ATOM 649 C C . THR A 1 82 ? -8.607 6.552 27.649 1.00 88.19 82 THR A C 1
ATOM 651 O O . THR A 1 82 ? -7.784 5.646 27.655 1.00 88.19 82 THR A O 1
ATOM 654 N N . GLU A 1 83 ? -9.805 6.430 28.213 1.00 88.25 83 GLU A N 1
ATOM 655 C CA . GLU A 1 83 ? -10.241 5.237 28.949 1.00 88.25 83 GLU A CA 1
ATOM 656 C C . GLU A 1 83 ? -10.335 4.016 28.030 1.00 88.25 83 GLU A C 1
ATOM 658 O O . GLU A 1 83 ? -9.806 2.959 28.361 1.00 88.25 83 GLU A O 1
ATOM 663 N N . ILE A 1 84 ? -10.883 4.176 26.819 1.00 87.56 84 ILE A N 1
ATOM 664 C CA . ILE A 1 84 ? -10.908 3.110 25.802 1.00 87.56 84 ILE A CA 1
ATOM 665 C C . ILE A 1 84 ? -9.486 2.628 25.480 1.00 87.56 84 ILE A C 1
ATOM 667 O O . ILE A 1 84 ? -9.256 1.431 25.298 1.00 87.56 84 ILE A O 1
ATOM 671 N N . THR A 1 85 ? -8.515 3.542 25.421 1.00 87.00 85 THR A N 1
ATOM 672 C CA . THR A 1 85 ? -7.109 3.194 25.163 1.00 87.00 85 THR A CA 1
ATOM 673 C C . THR A 1 85 ? -6.529 2.355 26.301 1.00 87.00 85 THR A C 1
ATOM 675 O O . THR A 1 85 ? -5.920 1.318 26.042 1.00 87.00 85 THR A O 1
ATOM 678 N N . GLU A 1 86 ? -6.754 2.752 27.554 1.00 87.56 86 GLU A N 1
ATOM 679 C CA . GLU A 1 86 ? -6.281 1.984 28.712 1.00 87.56 86 GLU A CA 1
ATOM 680 C C . GLU A 1 86 ? -6.935 0.599 28.771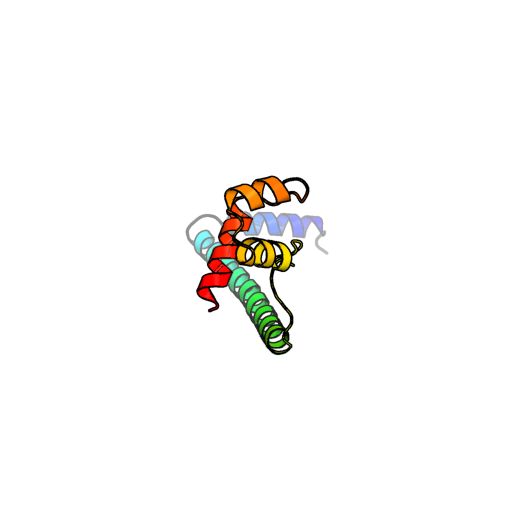 1.00 87.56 86 GLU A C 1
ATOM 682 O O . GLU A 1 86 ? -6.252 -0.413 28.942 1.00 87.56 86 GLU A O 1
ATOM 687 N N . MET A 1 87 ? -8.244 0.526 28.516 1.00 82.75 87 MET A N 1
ATOM 688 C CA . MET A 1 87 ? -8.986 -0.733 28.482 1.00 82.75 87 MET A CA 1
ATOM 689 C C . MET A 1 87 ? -8.512 -1.664 27.366 1.00 82.75 87 MET A C 1
ATOM 691 O O . MET A 1 87 ? -8.527 -2.873 27.548 1.00 82.75 87 MET A O 1
ATOM 695 N N . THR A 1 88 ? -8.065 -1.143 26.222 1.00 82.50 88 THR A N 1
ATOM 696 C CA . THR A 1 88 ? -7.661 -1.948 25.052 1.00 82.50 88 THR A CA 1
ATOM 697 C C . THR A 1 88 ? -6.160 -2.233 24.971 1.00 82.50 88 THR A C 1
ATOM 699 O O . THR A 1 88 ? -5.693 -2.887 24.034 1.00 82.50 88 THR A O 1
ATOM 702 N N . LYS A 1 89 ? -5.395 -1.829 25.987 1.00 83.25 89 LYS A N 1
ATOM 703 C CA . LYS A 1 89 ? -3.942 -2.030 26.068 1.00 83.25 89 LYS A CA 1
ATOM 704 C C . LYS A 1 89 ? -3.532 -3.503 25.993 1.00 83.25 89 LYS A C 1
ATOM 706 O O . LYS A 1 89 ? -2.560 -3.842 25.321 1.00 83.25 89 LYS A O 1
ATOM 711 N N . HIS A 1 90 ? -4.312 -4.390 26.613 1.00 81.94 90 HIS A N 1
ATOM 712 C CA . HIS A 1 90 ? -4.090 -5.841 26.570 1.00 81.94 90 HIS A CA 1
ATOM 713 C C . HIS A 1 90 ? -4.354 -6.452 25.182 1.00 81.94 90 HIS A C 1
ATOM 715 O O . HIS A 1 90 ? -3.832 -7.515 24.867 1.00 81.94 90 HIS A O 1
ATOM 721 N N . MET A 1 91 ? -5.115 -5.759 24.329 1.00 82.50 91 MET A N 1
ATOM 722 C CA . MET A 1 91 ? -5.376 -6.146 22.939 1.00 82.50 91 MET A CA 1
ATOM 723 C C . MET A 1 91 ? -4.332 -5.576 21.964 1.00 82.50 91 MET A C 1
ATOM 725 O O . MET A 1 91 ? -4.522 -5.657 20.752 1.00 82.50 91 MET A O 1
ATOM 729 N N . GLN A 1 92 ? -3.253 -4.970 22.479 1.00 82.12 92 GLN A N 1
ATOM 730 C CA . GLN A 1 92 ? -2.186 -4.332 21.700 1.00 82.12 92 GLN A CA 1
ATOM 731 C C . GLN A 1 92 ? -2.695 -3.264 20.711 1.00 82.12 92 GLN A C 1
ATOM 733 O O . GLN A 1 92 ? -2.108 -3.046 19.649 1.00 82.12 92 GLN A O 1
ATOM 738 N N . ILE A 1 93 ? -3.784 -2.570 21.060 1.00 86.12 93 ILE A N 1
ATOM 739 C CA . ILE A 1 93 ? -4.295 -1.439 20.281 1.00 86.12 93 ILE A CA 1
ATOM 740 C C . ILE A 1 93 ? -3.559 -0.174 20.704 1.00 86.12 93 ILE A C 1
ATOM 742 O O . ILE A 1 93 ? -3.478 0.157 21.884 1.00 86.12 93 ILE A O 1
ATOM 746 N N . THR A 1 94 ? -3.044 0.571 19.731 1.00 87.69 94 THR A N 1
ATOM 747 C CA . THR A 1 94 ? -2.445 1.880 19.991 1.00 87.69 94 THR A CA 1
ATOM 748 C C . THR A 1 94 ? -3.512 2.965 20.097 1.00 87.69 94 THR A C 1
ATOM 750 O O . THR A 1 94 ? -4.523 2.939 19.391 1.00 87.69 94 THR A O 1
ATOM 753 N N . ARG A 1 95 ? -3.228 4.003 20.891 1.00 89.12 95 ARG A N 1
ATOM 754 C CA . ARG A 1 95 ? -4.061 5.213 20.994 1.00 89.12 95 ARG A CA 1
ATOM 755 C C . ARG A 1 95 ? -4.417 5.796 19.620 1.00 89.12 95 ARG A C 1
ATOM 757 O O . ARG A 1 95 ? -5.568 6.139 19.376 1.00 89.12 95 ARG A O 1
ATOM 764 N N . SER A 1 96 ? -3.453 5.841 18.696 1.00 90.62 96 SER A N 1
ATOM 765 C CA . SER A 1 96 ? -3.664 6.324 17.323 1.00 90.62 96 SER A CA 1
ATOM 766 C C . SER A 1 96 ? -4.730 5.531 16.565 1.00 90.62 96 SER A C 1
ATOM 768 O O . SER A 1 96 ? -5.503 6.111 15.808 1.00 90.62 96 SER A O 1
ATOM 770 N N . THR A 1 97 ? -4.820 4.221 16.800 1.00 89.69 97 THR A N 1
ATOM 771 C CA . THR A 1 97 ? -5.842 3.367 16.188 1.00 89.69 97 THR A CA 1
ATOM 772 C C . THR A 1 97 ? -7.229 3.666 16.757 1.00 89.69 97 THR A C 1
ATOM 774 O O . THR A 1 97 ? -8.191 3.694 15.997 1.00 89.69 97 THR A O 1
ATOM 777 N N . VAL A 1 98 ? -7.342 3.938 18.063 1.00 89.38 98 VAL A N 1
ATOM 778 C CA . VAL A 1 98 ? -8.619 4.294 18.712 1.00 89.38 98 VAL A CA 1
ATOM 779 C C . VAL A 1 98 ? -9.183 5.591 18.132 1.00 89.38 98 VAL A C 1
ATOM 781 O O . VAL A 1 98 ? -10.321 5.598 17.668 1.00 89.38 98 VAL A O 1
ATOM 784 N N . TYR A 1 99 ? -8.382 6.661 18.078 1.00 91.44 99 TYR A N 1
ATOM 785 C CA . TYR A 1 99 ? -8.825 7.929 17.482 1.00 91.44 99 TYR A CA 1
ATOM 786 C C . TYR A 1 99 ? -9.175 7.776 16.007 1.00 91.44 99 TYR A C 1
ATOM 788 O O . TYR A 1 99 ? -10.243 8.208 15.595 1.00 91.44 99 TYR A O 1
ATOM 796 N N . LYS A 1 100 ? -8.351 7.053 15.238 1.00 90.88 100 LYS A N 1
ATOM 797 C CA . LYS A 1 100 ? -8.638 6.773 13.829 1.00 90.88 100 LYS A CA 1
ATOM 798 C C . LYS A 1 100 ? -9.987 6.073 13.631 1.00 90.88 100 LYS A C 1
ATOM 800 O O . LYS A 1 100 ? -10.696 6.371 12.681 1.00 90.88 100 LYS A O 1
ATOM 805 N N . VAL A 1 101 ? -10.362 5.143 14.512 1.00 89.75 101 VAL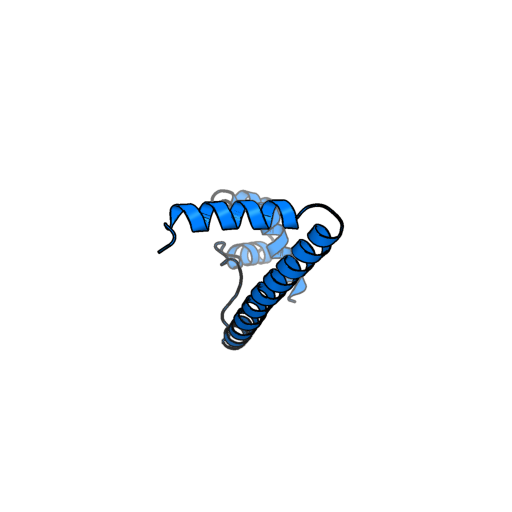 A N 1
ATOM 806 C CA . VAL A 1 101 ? -11.677 4.478 14.456 1.00 89.75 101 VAL A CA 1
ATOM 807 C C . VAL A 1 101 ? -12.808 5.451 14.778 1.00 89.75 101 VAL A C 1
ATOM 809 O O . VAL A 1 101 ? -13.820 5.432 14.084 1.00 89.75 101 VAL A O 1
ATOM 812 N N . ILE A 1 102 ? -12.646 6.287 15.803 1.00 88.62 102 ILE A N 1
ATOM 813 C CA . ILE A 1 102 ? -13.663 7.265 16.207 1.00 88.62 102 ILE A CA 1
ATOM 814 C C . ILE A 1 102 ? -13.881 8.308 15.102 1.00 88.62 102 ILE A C 1
ATOM 816 O O . ILE A 1 102 ? -15.027 8.610 14.781 1.00 88.62 102 ILE A O 1
ATOM 820 N N . ASP A 1 103 ? -12.808 8.814 14.496 1.00 90.25 103 ASP A N 1
ATOM 821 C CA . ASP A 1 103 ? -12.884 9.832 13.444 1.00 90.25 103 ASP A CA 1
ATOM 822 C C . ASP A 1 103 ? -13.471 9.263 12.146 1.00 90.25 103 ASP A C 1
ATOM 824 O O . ASP A 1 103 ? -14.420 9.833 11.616 1.00 90.25 103 ASP A O 1
ATOM 828 N N . GLU A 1 104 ? -13.030 8.075 11.707 1.00 87.62 104 GLU A N 1
ATOM 829 C CA . GLU A 1 104 ? -13.643 7.387 10.558 1.00 87.62 104 GLU A CA 1
ATOM 830 C C . GLU A 1 104 ? -15.142 7.120 10.786 1.00 87.62 104 GLU A C 1
ATOM 832 O O . GLU A 1 104 ? -15.918 7.111 9.837 1.00 87.62 104 GLU A O 1
ATOM 837 N N . THR A 1 105 ? -15.584 6.895 12.028 1.00 84.31 105 THR A N 1
ATOM 838 C CA . THR A 1 105 ? -17.013 6.679 12.319 1.00 84.31 105 THR A CA 1
ATOM 839 C C . THR A 1 105 ? -17.818 7.974 12.186 1.00 84.31 105 THR A C 1
ATOM 841 O O . THR A 1 105 ? -18.945 7.929 11.707 1.00 84.31 105 THR A O 1
ATOM 844 N N . LYS A 1 106 ? -17.243 9.125 12.557 1.00 79.56 106 LYS A N 1
ATOM 845 C CA . LYS A 1 106 ? -17.887 10.438 12.388 1.00 79.56 106 LYS A CA 1
ATOM 846 C C . LYS A 1 106 ? -17.982 10.869 10.927 1.00 79.56 106 LYS A C 1
ATOM 848 O O . LYS A 1 106 ? -18.965 11.491 10.564 1.00 79.56 106 LYS A O 1
ATOM 853 N N . GLU A 1 107 ? -16.969 10.568 10.116 1.00 73.94 107 GLU A N 1
ATOM 854 C CA . GLU A 1 107 ? -16.942 10.934 8.689 1.00 73.94 107 GLU A CA 1
ATOM 855 C C . GLU A 1 107 ? -17.901 10.099 7.824 1.00 73.94 107 GLU A C 1
ATOM 857 O O . GLU A 1 107 ? -18.238 10.509 6.718 1.00 73.94 107 GLU A O 1
ATOM 862 N N . ASN A 1 108 ? -18.326 8.925 8.303 1.00 65.56 108 ASN A N 1
ATOM 863 C CA . ASN A 1 108 ? -19.250 8.030 7.597 1.00 65.56 108 ASN A CA 1
ATOM 864 C C . ASN A 1 108 ? -20.727 8.190 8.032 1.00 65.56 108 ASN A C 1
ATOM 866 O O . ASN A 1 108 ? -21.554 7.356 7.654 1.00 65.56 108 ASN A O 1
ATOM 870 N N . LEU A 1 109 ? -21.038 9.213 8.836 1.00 52.44 109 LEU A N 1
ATOM 871 C CA . LEU A 1 109 ? -22.390 9.649 9.218 1.00 52.44 109 LEU A CA 1
ATOM 872 C C . LEU A 1 109 ? -22.813 10.846 8.362 1.00 52.44 109 LEU A C 1
ATOM 874 O O . LEU A 1 109 ? -24.005 10.882 7.986 1.00 52.44 109 LEU A O 1
#

Secondary structure (DSSP, 8-state):
---HHHHHHHHHHHHHHHSSHHHHHHHHHHHHHHHHHHHHHHHHHHHHHHHHHHHTTPPPSSPP-S-HHHHHHHHHTT--HHHHHHHHGGGT--HHHHHHHHHHHHHT-

Organism: NCBI:txid351673

pLDDT: mean 83.16, std 12.89, range [46.41, 97.31]

InterPro domains:
  IPR006119 Resolvase, N-terminal catalytic domain [PS51736] (1-57)
  IPR006120 Resolvase, HTH domain [PF02796] (61-101)
  IPR009057 Homedomain-like superfamily [SSF46689] (61-104)

Radius of gyration: 28.35 Å; chains: 1; bounding box: 57×36×61 Å